Protein AF-A0A535GIE8-F1 (afdb_monomer)

Sequence (88 aa):
LEAGEDVMFVARRLVILAAEDIGLADPQALPVAIAAQQAAHFVGMPEAVLPLTEAALYLALAPKSNSALTSYGAARELIQETGNEPVP

Nearest PDB structures (foldseek):
  3pvs-assembly1_B  TM=9.661E-01  e=6.228E-06  Escherichia coli
  3pvs-assembly1_A  TM=9.566E-01  e=9.054E-06  Escherichia coli
  3bge-assembly1_B  TM=9.359E-01  e=7.509E-06  Haemophilus influenzae 86-028NP
  2r9g-assembly5_I  TM=9.334E-01  e=9.636E-06  Enterococcus faecium DO
  2r9g-assembly5_C  TM=9.385E-01  e=9.636E-06  Enterococcus faecium DO

Mean predicted aligned error: 3.34 Å

Radius of gyration: 16.78 Å; Cα contacts (8 Å, |Δi|>4): 88; chains: 1; bounding box: 31×24×52 Å

pLDDT: mean 95.81, std 4.28, range [78.0, 98.81]

Solvent-accessible surface area (backbone atoms only — not comparable to full-atom values): 4833 Å² total; per-residue (Å²): 100,94,86,73,54,58,67,68,58,56,32,52,51,46,35,48,46,18,44,41,47,16,20,85,60,36,70,63,40,39,60,46,20,48,51,19,35,51,48,27,67,73,67,30,84,78,68,23,55,55,43,46,49,53,36,50,52,51,58,70,71,47,54,70,27,44,59,58,53,53,53,51,50,53,55,52,52,48,41,72,75,71,49,88,73,81,86,131

Foldseek 3Di:
DVVPDDLLVLLVVQLCLQCAWQNPQDPVLNVLSVVLSVCCVVVDPDVSCVSSVVSVVCSVPGDTDRCNVVVVVVVVVVCVVPPDDDDD

Secondary structure (DSSP, 8-state):
-TT---HHHHHHHHHHHIIIIIGGG-TTHHHHHHHHHHHHHHH-TTTTHHHHHHHHHHHHHS----HHHHHHHHHHHHHHHH--PPP-

Structure (mmCIF, N/CA/C/O backbone):
data_AF-A0A535GIE8-F1
#
_entry.id   AF-A0A535GIE8-F1
#
loop_
_atom_site.group_PDB
_atom_site.id
_atom_site.type_symbol
_atom_site.label_atom_id
_atom_site.label_alt_id
_atom_site.label_comp_id
_atom_site.label_asym_id
_atom_site.label_entity_id
_atom_site.label_seq_id
_atom_site.pdbx_PDB_ins_code
_atom_site.Cartn_x
_atom_site.Cartn_y
_atom_site.Cartn_z
_atom_site.occupancy
_atom_site.B_iso_or_equiv
_atom_site.auth_seq_id
_atom_site.auth_comp_id
_atom_site.auth_asym_id
_atom_site.auth_atom_id
_atom_site.pdbx_PDB_model_num
ATOM 1 N N . LEU A 1 1 ? 4.196 9.721 -13.961 1.00 78.00 1 LEU A N 1
ATOM 2 C CA . LEU A 1 1 ? 5.651 9.504 -14.155 1.00 78.00 1 LEU A CA 1
ATOM 3 C C . LEU A 1 1 ? 6.198 10.376 -15.283 1.00 78.00 1 LEU A C 1
ATOM 5 O O . LEU A 1 1 ? 7.120 11.134 -15.037 1.00 78.00 1 LEU A O 1
ATOM 9 N N . GLU A 1 2 ? 5.596 10.358 -16.476 1.00 82.62 2 GLU A N 1
ATOM 10 C CA . GLU A 1 2 ? 6.039 11.180 -17.625 1.00 82.62 2 GLU A CA 1
ATOM 11 C C . GLU A 1 2 ? 5.986 12.700 -17.383 1.00 82.62 2 GLU A C 1
ATOM 13 O O . GLU A 1 2 ? 6.762 13.445 -17.965 1.00 82.62 2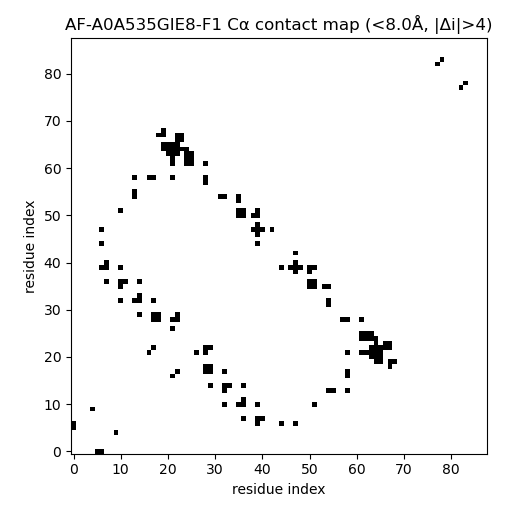 GLU A O 1
ATOM 18 N N . ALA A 1 3 ? 5.131 13.159 -16.464 1.00 83.50 3 ALA A N 1
ATOM 19 C CA . ALA A 1 3 ? 5.059 14.558 -16.038 1.00 83.50 3 ALA A CA 1
ATOM 20 C C . ALA A 1 3 ? 6.228 15.013 -15.127 1.00 83.50 3 ALA A C 1
ATOM 22 O O . ALA A 1 3 ? 6.208 16.138 -14.638 1.00 83.50 3 ALA A O 1
ATOM 23 N N . GLY A 1 4 ? 7.230 14.158 -14.874 1.00 80.88 4 GLY A N 1
ATOM 24 C CA . GLY A 1 4 ? 8.394 14.478 -14.032 1.00 80.88 4 GLY A CA 1
ATOM 25 C C . GLY A 1 4 ? 8.171 14.289 -12.529 1.00 80.88 4 GLY A C 1
ATOM 26 O O . GLY A 1 4 ? 8.952 14.777 -11.717 1.00 80.88 4 GLY A O 1
ATOM 27 N N . GLU A 1 5 ? 7.100 13.598 -12.147 1.00 85.88 5 GLU A N 1
ATOM 28 C CA . GLU A 1 5 ? 6.777 13.346 -10.746 1.00 85.88 5 GLU A CA 1
ATOM 29 C C . GLU A 1 5 ? 7.738 12.334 -10.112 1.00 85.88 5 GLU A C 1
ATOM 31 O O . GLU A 1 5 ? 8.133 11.356 -10.750 1.00 85.88 5 GLU A O 1
ATOM 36 N N . ASP A 1 6 ? 8.092 12.562 -8.845 1.00 92.19 6 ASP A N 1
ATOM 37 C CA . ASP A 1 6 ? 8.985 11.682 -8.092 1.00 92.19 6 ASP A CA 1
ATOM 38 C C . ASP A 1 6 ? 8.406 10.257 -8.021 1.00 92.19 6 ASP A C 1
ATOM 40 O O . ASP A 1 6 ? 7.302 10.018 -7.529 1.00 92.19 6 ASP A O 1
ATOM 44 N N . VAL A 1 7 ? 9.182 9.280 -8.483 1.00 93.44 7 VAL A N 1
ATOM 45 C CA . VAL A 1 7 ? 8.840 7.849 -8.457 1.00 93.44 7 VAL A CA 1
ATOM 46 C C . VAL A 1 7 ? 8.492 7.403 -7.040 1.00 93.44 7 VAL A C 1
ATOM 48 O O . VAL A 1 7 ? 7.532 6.660 -6.822 1.00 93.44 7 VAL A O 1
ATOM 51 N N . MET A 1 8 ? 9.234 7.907 -6.055 1.00 95.31 8 MET A N 1
ATOM 52 C CA . MET A 1 8 ? 9.003 7.582 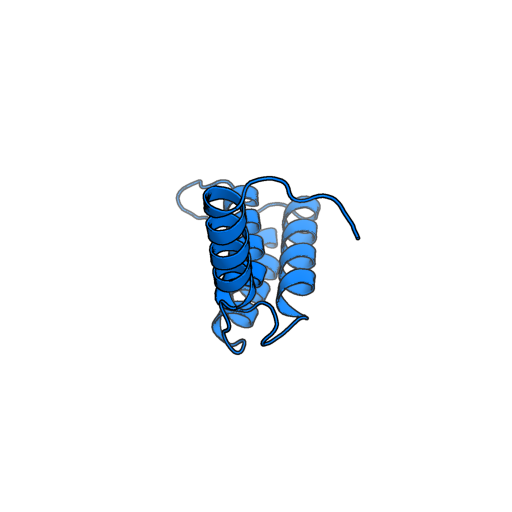-4.657 1.00 95.31 8 MET A CA 1
ATOM 53 C C . MET A 1 8 ? 7.734 8.234 -4.114 1.00 95.31 8 MET A C 1
ATOM 55 O O . MET A 1 8 ? 7.130 7.696 -3.186 1.00 95.31 8 MET A O 1
ATOM 59 N N . PHE A 1 9 ? 7.281 9.348 -4.692 1.00 95.62 9 PHE A N 1
ATOM 60 C CA . PHE A 1 9 ? 5.970 9.909 -4.377 1.00 95.62 9 PHE A CA 1
ATOM 61 C C . PHE A 1 9 ? 4.848 8.968 -4.817 1.00 95.62 9 PHE A C 1
ATOM 63 O O . PHE A 1 9 ? 3.980 8.644 -4.003 1.00 95.62 9 PHE A O 1
ATOM 70 N N . VAL A 1 10 ? 4.912 8.447 -6.045 1.00 95.81 10 VAL A N 1
ATOM 71 C CA . VAL A 1 10 ? 3.935 7.464 -6.543 1.00 95.81 10 VAL A CA 1
ATOM 72 C C . VAL A 1 10 ? 3.946 6.198 -5.682 1.00 95.81 10 VAL A C 1
ATOM 74 O O . VAL A 1 10 ? 2.890 5.750 -5.237 1.00 95.81 10 VAL A O 1
ATOM 77 N N . ALA A 1 11 ? 5.129 5.668 -5.362 1.00 97.56 11 ALA A N 1
ATOM 78 C CA . ALA A 1 11 ? 5.260 4.484 -4.517 1.00 97.56 11 ALA A CA 1
ATOM 79 C C . ALA A 1 11 ? 4.635 4.681 -3.121 1.00 97.56 11 ALA A C 1
ATOM 81 O O . ALA A 1 11 ? 3.894 3.821 -2.646 1.00 97.56 11 ALA A O 1
ATOM 82 N N . ARG A 1 12 ? 4.853 5.843 -2.483 1.00 97.94 12 ARG A N 1
ATOM 83 C CA . ARG A 1 12 ? 4.215 6.184 -1.196 1.00 97.94 12 ARG A CA 1
ATOM 84 C C . ARG A 1 12 ? 2.688 6.199 -1.296 1.00 97.94 12 ARG A C 1
ATOM 86 O O . ARG A 1 12 ? 2.019 5.734 -0.377 1.00 97.94 12 ARG A O 1
ATOM 93 N N . ARG A 1 13 ? 2.127 6.703 -2.401 1.00 98.19 13 ARG A N 1
ATOM 94 C CA . ARG A 1 13 ? 0.670 6.716 -2.617 1.00 98.19 13 ARG A CA 1
ATOM 95 C C . ARG A 1 13 ? 0.096 5.308 -2.768 1.00 98.19 13 ARG A C 1
ATOM 97 O O . ARG A 1 13 ? -0.972 5.060 -2.222 1.00 98.19 13 ARG A O 1
ATOM 104 N N . LEU A 1 14 ? 0.809 4.390 -3.422 1.00 98.38 14 LEU A N 1
ATOM 105 C CA . LEU A 1 14 ? 0.394 2.983 -3.507 1.00 98.38 14 LEU A CA 1
ATOM 106 C C . LEU A 1 14 ? 0.399 2.292 -2.135 1.00 98.38 14 LEU A C 1
ATOM 108 O O . LEU A 1 14 ? -0.525 1.547 -1.825 1.00 98.38 14 LEU A O 1
ATOM 112 N N . VAL A 1 15 ? 1.395 2.571 -1.289 1.00 98.62 15 VAL A N 1
ATOM 113 C CA . VAL A 1 15 ? 1.453 2.031 0.084 1.00 98.62 15 VAL A CA 1
ATOM 114 C C . VAL A 1 15 ? 0.283 2.534 0.934 1.00 98.62 15 VAL A C 1
ATOM 116 O O . VAL A 1 15 ? -0.335 1.746 1.647 1.00 98.62 15 VAL A O 1
ATOM 119 N N . ILE A 1 16 ? -0.056 3.824 0.832 1.00 98.31 16 ILE A N 1
ATOM 120 C CA . ILE A 1 16 ? -1.223 4.393 1.523 1.00 98.31 16 ILE A CA 1
ATOM 121 C C . ILE A 1 16 ? -2.510 3.737 1.015 1.00 98.31 16 ILE A C 1
ATOM 123 O O . ILE A 1 16 ? -3.272 3.225 1.826 1.00 98.31 16 ILE A O 1
ATOM 127 N N . LEU A 1 17 ? -2.701 3.666 -0.308 1.00 98.44 17 LEU A N 1
ATOM 128 C CA . LEU A 1 17 ? -3.853 3.015 -0.943 1.00 98.44 17 LEU A CA 1
ATOM 129 C C . LEU A 1 17 ? -4.048 1.573 -0.444 1.00 98.44 17 LEU A C 1
ATOM 131 O O . LEU A 1 17 ? -5.166 1.164 -0.138 1.00 98.44 17 LEU A O 1
ATOM 135 N N . ALA A 1 18 ? -2.959 0.809 -0.325 1.00 98.62 18 ALA A N 1
ATOM 136 C CA . ALA A 1 18 ? -2.998 -0.565 0.164 1.00 98.62 18 ALA A CA 1
ATOM 137 C C . ALA A 1 18 ? -3.526 -0.683 1.603 1.00 98.62 18 ALA A C 1
ATOM 139 O O . ALA A 1 18 ? -4.293 -1.595 1.907 1.00 98.62 18 ALA A O 1
ATOM 140 N N . ALA A 1 19 ? -3.136 0.230 2.492 1.00 98.06 19 ALA A N 1
ATOM 141 C CA . ALA A 1 19 ? -3.583 0.216 3.883 1.00 98.06 19 ALA A CA 1
ATOM 142 C C . ALA A 1 19 ? -4.975 0.846 4.075 1.00 98.06 19 ALA A C 1
ATOM 144 O O . ALA A 1 19 ? -5.746 0.376 4.911 1.00 98.06 19 ALA A O 1
ATOM 145 N N . GLU A 1 20 ? -5.271 1.908 3.325 1.00 98.19 20 GLU A N 1
ATOM 146 C CA . GLU A 1 20 ? -6.468 2.738 3.475 1.00 98.19 20 GLU A CA 1
ATOM 147 C C . GLU A 1 20 ? -7.699 2.120 2.816 1.00 98.19 20 GLU A C 1
ATOM 149 O O . GLU A 1 20 ? -8.734 2.041 3.465 1.00 98.19 20 GLU A O 1
ATOM 154 N N . ASP A 1 21 ? -7.591 1.669 1.563 1.00 98.12 21 ASP A N 1
ATOM 155 C CA . ASP A 1 21 ? -8.756 1.259 0.767 1.00 98.12 21 ASP A CA 1
ATOM 156 C C . ASP A 1 21 ? -8.890 -0.260 0.613 1.00 98.12 21 ASP A C 1
ATOM 158 O O . ASP A 1 21 ? -9.940 -0.745 0.191 1.00 98.12 21 ASP A O 1
ATOM 162 N N . ILE A 1 22 ? -7.848 -1.031 0.932 1.00 98.56 22 ILE A N 1
ATOM 163 C CA . ILE A 1 22 ? -7.862 -2.502 0.864 1.00 98.56 22 ILE A CA 1
ATOM 164 C C . ILE A 1 22 ? -7.776 -3.100 2.265 1.00 98.56 22 ILE A C 1
ATOM 166 O O . ILE A 1 22 ? -8.651 -3.872 2.664 1.00 98.56 22 ILE A O 1
ATOM 170 N N . GLY A 1 23 ? -6.748 -2.723 3.029 1.00 97.19 23 GLY A N 1
ATOM 171 C CA . GLY A 1 23 ? -6.621 -3.054 4.443 1.00 97.19 23 GLY A CA 1
ATOM 172 C C . GLY A 1 23 ? -6.825 -4.545 4.729 1.00 97.19 23 GLY A C 1
ATOM 173 O O . GLY A 1 23 ? -6.137 -5.408 4.190 1.00 97.19 23 GLY A O 1
ATOM 174 N N . LEU A 1 24 ? -7.790 -4.854 5.597 1.00 97.44 24 LEU A N 1
ATOM 175 C CA . LEU A 1 24 ? -8.070 -6.229 6.023 1.00 97.44 24 LEU A CA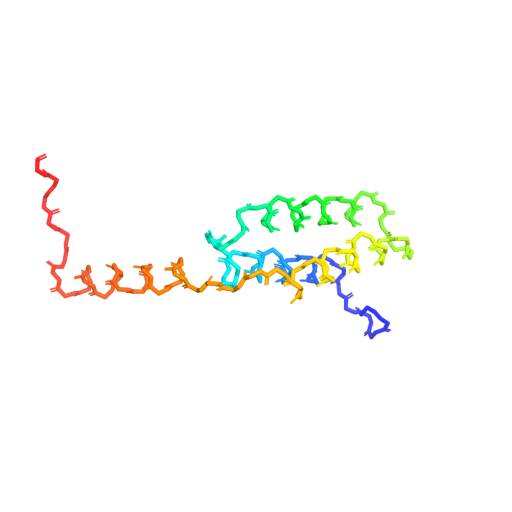 1
ATOM 176 C C . LEU A 1 24 ? -8.853 -7.061 4.998 1.00 97.44 24 LEU A C 1
ATOM 178 O O . LEU A 1 24 ? -8.976 -8.268 5.197 1.00 97.44 24 LEU A O 1
ATOM 182 N N . ALA A 1 25 ? -9.381 -6.457 3.927 1.00 98.25 25 ALA A N 1
ATOM 183 C CA . ALA A 1 25 ? -10.044 -7.225 2.871 1.00 98.25 25 ALA A CA 1
ATOM 184 C C . ALA A 1 25 ? -9.047 -8.089 2.089 1.00 98.25 25 ALA A C 1
ATOM 186 O O . ALA A 1 25 ? -9.396 -9.188 1.661 1.00 98.25 25 ALA A O 1
ATOM 187 N N . ASP A 1 26 ? -7.810 -7.613 1.943 1.00 98.56 26 ASP A N 1
ATOM 188 C CA . ASP A 1 26 ? -6.690 -8.394 1.433 1.00 98.56 26 ASP A CA 1
ATOM 189 C C . ASP A 1 26 ? -5.368 -7.938 2.081 1.00 98.56 26 ASP A C 1
ATOM 191 O O . ASP A 1 26 ? -4.715 -7.002 1.604 1.00 98.56 26 ASP A O 1
ATOM 195 N N . PRO A 1 27 ? -4.927 -8.623 3.152 1.00 97.56 27 PRO A N 1
ATOM 196 C CA . PRO A 1 27 ? -3.702 -8.270 3.864 1.00 97.56 27 PRO A CA 1
ATOM 197 C C . PRO A 1 27 ? -2.413 -8.366 3.033 1.00 97.56 27 PRO A C 1
ATOM 199 O O . PRO A 1 27 ? -1.383 -7.861 3.483 1.00 97.56 27 PRO A O 1
ATOM 202 N N . GLN A 1 28 ? -2.426 -8.998 1.850 1.00 98.38 28 GLN A N 1
ATOM 203 C CA . GLN A 1 28 ? -1.251 -9.049 0.969 1.00 98.38 28 GLN A CA 1
ATOM 204 C C . GLN A 1 28 ? -1.004 -7.732 0.220 1.00 98.38 28 GLN A C 1
ATOM 206 O O . GLN A 1 28 ? 0.124 -7.482 -0.207 1.00 98.38 28 GLN A O 1
ATOM 211 N N . ALA A 1 29 ? -2.001 -6.848 0.123 1.00 98.69 29 ALA A N 1
ATOM 212 C CA . ALA A 1 29 ? -1.878 -5.572 -0.578 1.00 98.69 29 ALA A CA 1
ATOM 213 C C . ALA A 1 29 ? -0.730 -4.696 -0.052 1.00 98.69 29 ALA A C 1
ATOM 215 O O . ALA A 1 29 ? 0.032 -4.127 -0.837 1.00 98.69 29 ALA A O 1
ATOM 216 N N . LEU A 1 30 ? -0.575 -4.601 1.274 1.00 98.56 30 LEU A N 1
ATOM 217 C CA . LEU A 1 30 ? 0.469 -3.773 1.879 1.00 98.56 30 LEU A CA 1
ATOM 218 C C . LEU A 1 30 ? 1.882 -4.337 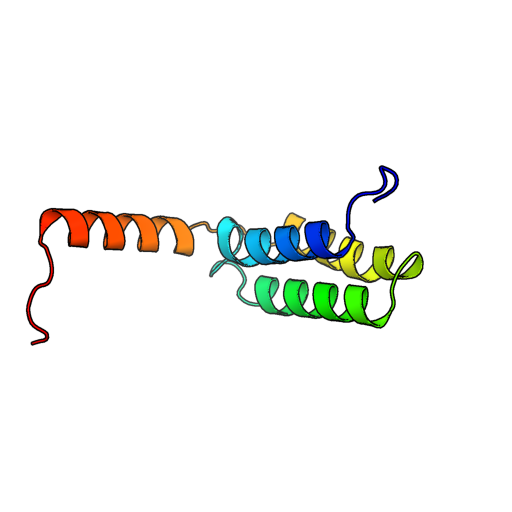1.619 1.00 98.56 30 LEU A C 1
ATOM 220 O O . LEU A 1 30 ? 2.719 -3.582 1.119 1.00 98.56 30 LEU A O 1
ATOM 224 N N . PRO A 1 31 ? 2.174 -5.632 1.868 1.00 98.69 31 PRO A N 1
ATOM 225 C CA . PRO A 1 31 ? 3.429 -6.254 1.445 1.00 98.69 31 PRO A CA 1
ATOM 226 C C . PRO A 1 31 ? 3.749 -6.074 -0.045 1.00 98.69 31 PRO A C 1
ATOM 228 O O . PRO A 1 31 ? 4.887 -5.738 -0.371 1.00 98.69 31 PRO A O 1
ATOM 231 N N . VAL A 1 32 ? 2.766 -6.232 -0.941 1.00 98.75 32 VAL A N 1
ATOM 232 C CA . VAL A 1 32 ? 2.949 -6.027 -2.391 1.00 98.75 32 VAL A CA 1
ATOM 233 C C . VAL A 1 32 ? 3.353 -4.583 -2.700 1.00 98.75 32 VAL A C 1
ATOM 235 O O . VAL A 1 32 ? 4.322 -4.353 -3.425 1.00 98.75 32 VAL A O 1
ATOM 238 N N . ALA A 1 33 ? 2.672 -3.597 -2.110 1.00 98.75 33 ALA A N 1
ATOM 239 C CA . ALA A 1 33 ? 3.004 -2.187 -2.309 1.00 98.75 33 ALA A CA 1
ATOM 240 C C . ALA A 1 33 ? 4.402 -1.827 -1.766 1.00 98.75 33 ALA A C 1
ATOM 242 O O . ALA A 1 33 ? 5.136 -1.071 -2.406 1.00 98.75 33 ALA A O 1
ATOM 243 N N . ILE A 1 34 ? 4.800 -2.395 -0.620 1.00 98.69 34 ILE A N 1
ATOM 244 C CA . ILE A 1 34 ? 6.150 -2.226 -0.058 1.00 98.69 34 ILE A CA 1
ATOM 245 C C . ILE A 1 34 ? 7.207 -2.854 -0.970 1.00 98.69 34 ILE A C 1
ATOM 247 O O . ILE A 1 34 ? 8.219 -2.211 -1.257 1.00 98.69 34 ILE A O 1
ATOM 251 N N . ALA A 1 35 ? 6.971 -4.067 -1.472 1.00 98.75 35 ALA A N 1
ATOM 252 C CA . ALA A 1 35 ? 7.882 -4.728 -2.401 1.00 98.75 35 ALA A CA 1
ATOM 253 C C . ALA A 1 35 ? 8.058 -3.908 -3.689 1.00 98.75 35 ALA A C 1
ATOM 255 O O . ALA A 1 35 ? 9.186 -3.685 -4.128 1.00 98.75 35 ALA A O 1
ATOM 256 N N . ALA A 1 36 ? 6.967 -3.376 -4.248 1.00 98.56 36 ALA A N 1
ATOM 257 C CA . ALA A 1 36 ? 7.022 -2.513 -5.425 1.00 98.56 36 ALA A CA 1
ATOM 258 C C . ALA A 1 36 ? 7.773 -1.201 -5.164 1.00 98.56 36 ALA A C 1
ATOM 260 O O . ALA A 1 36 ? 8.567 -0.773 -6.000 1.00 98.56 36 ALA A O 1
ATOM 261 N N . GLN A 1 37 ? 7.583 -0.584 -3.994 1.00 98.38 37 GLN A N 1
ATOM 262 C CA . GLN A 1 37 ? 8.353 0.592 -3.589 1.00 98.38 37 GLN A CA 1
ATOM 263 C C . GLN A 1 37 ? 9.852 0.283 -3.503 1.00 98.38 37 GLN A C 1
ATOM 265 O O . GLN A 1 37 ? 10.665 1.057 -4.014 1.00 98.38 37 GLN A O 1
ATOM 270 N N . GLN A 1 38 ? 10.226 -0.821 -2.852 1.00 98.56 38 GLN A N 1
ATOM 271 C CA . GLN A 1 38 ? 11.623 -1.232 -2.704 1.00 98.56 38 GLN A CA 1
ATOM 272 C C . GLN A 1 38 ? 12.256 -1.549 -4.059 1.00 98.56 38 GLN A C 1
ATOM 274 O O . GLN A 1 38 ? 13.359 -1.080 -4.337 1.00 98.56 38 GLN A O 1
ATOM 279 N N . ALA A 1 39 ? 11.540 -2.269 -4.925 1.00 98.38 39 ALA A N 1
ATOM 280 C CA . ALA A 1 39 ? 11.970 -2.549 -6.289 1.00 98.38 39 ALA A CA 1
ATOM 281 C C . ALA A 1 39 ? 12.151 -1.256 -7.094 1.00 98.38 39 ALA A C 1
ATOM 283 O O . ALA A 1 39 ? 13.186 -1.075 -7.727 1.00 98.38 39 ALA A O 1
ATOM 284 N N . ALA A 1 40 ? 11.202 -0.319 -7.019 1.00 97.19 40 ALA A N 1
ATOM 285 C CA . ALA A 1 40 ? 11.304 0.967 -7.702 1.00 97.19 40 ALA A CA 1
ATOM 286 C C . ALA A 1 40 ? 12.510 1.790 -7.222 1.00 97.19 40 ALA A C 1
ATOM 288 O O . ALA A 1 40 ? 13.205 2.395 -8.037 1.00 97.19 40 ALA A O 1
ATOM 289 N N . HIS A 1 41 ? 12.786 1.782 -5.914 1.00 97.00 41 HIS A N 1
ATOM 290 C CA . HIS A 1 41 ? 13.953 2.454 -5.342 1.00 97.00 41 HIS A CA 1
ATOM 291 C C . HIS A 1 41 ? 15.273 1.802 -5.771 1.00 97.00 41 HIS A C 1
ATOM 293 O O . HIS A 1 41 ? 16.226 2.505 -6.092 1.00 97.00 41 HIS A O 1
ATOM 299 N N . PHE A 1 42 ? 15.325 0.470 -5.773 1.00 97.88 42 PHE A N 1
ATOM 300 C CA . PHE A 1 42 ? 16.521 -0.292 -6.119 1.00 97.88 42 PHE A CA 1
ATOM 301 C C . PHE A 1 42 ? 16.851 -0.220 -7.614 1.00 97.88 42 PHE A C 1
ATOM 303 O O . PHE A 1 42 ? 18.010 -0.043 -7.978 1.00 97.88 42 PHE A O 1
ATOM 310 N N . VAL A 1 43 ? 15.839 -0.362 -8.472 1.00 96.50 43 VAL A N 1
ATOM 311 C CA . VAL A 1 43 ? 16.009 -0.438 -9.929 1.00 96.50 43 VAL A CA 1
ATOM 312 C C . VAL A 1 43 ? 16.147 0.953 -10.553 1.00 96.50 43 VAL A C 1
ATOM 314 O O . VAL A 1 43 ? 16.975 1.146 -11.439 1.00 96.50 43 VAL A O 1
ATOM 317 N N . GLY A 1 44 ? 15.375 1.935 -10.081 1.00 94.06 44 GLY A N 1
ATOM 318 C CA . GLY A 1 44 ? 15.326 3.265 -10.685 1.00 94.06 44 GLY A CA 1
ATOM 319 C C . GLY A 1 44 ? 14.570 3.307 -12.020 1.00 94.06 44 GLY A C 1
ATOM 320 O O . GLY A 1 44 ? 14.085 2.300 -12.531 1.00 94.06 44 GLY A O 1
ATOM 321 N N . MET A 1 45 ? 14.403 4.512 -12.566 1.00 93.75 45 MET A N 1
ATOM 322 C CA . MET A 1 45 ? 13.734 4.712 -13.857 1.00 93.75 45 MET A CA 1
ATOM 323 C C . MET A 1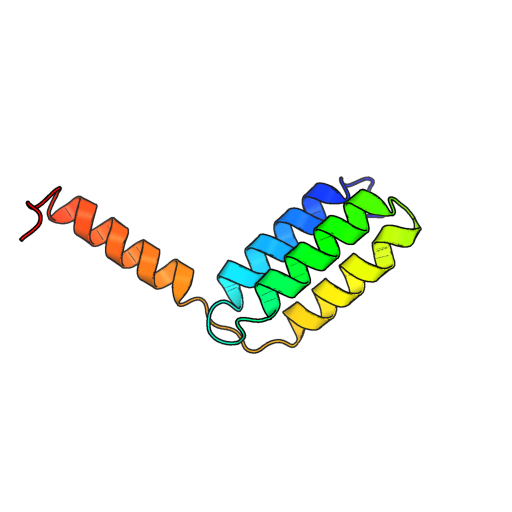 45 ? 14.704 4.518 -15.029 1.00 93.75 45 MET A C 1
ATOM 325 O O . MET A 1 45 ? 15.864 4.918 -14.901 1.00 93.75 45 MET A O 1
ATOM 329 N N . PRO A 1 46 ? 14.215 4.027 -16.188 1.00 94.56 46 PRO A N 1
ATOM 330 C CA . PRO A 1 46 ? 12.800 3.803 -16.535 1.00 94.56 46 PRO A CA 1
ATOM 331 C C . PRO A 1 46 ? 12.173 2.485 -16.047 1.00 94.56 46 PRO A C 1
ATOM 333 O O . PRO A 1 46 ? 10.946 2.387 -16.003 1.00 94.56 46 PRO A O 1
ATOM 336 N N . GLU A 1 47 ? 12.959 1.484 -15.661 1.00 96.88 47 GLU A N 1
ATOM 337 C CA . GLU A 1 47 ? 12.476 0.119 -15.404 1.00 96.88 47 GLU A CA 1
ATOM 338 C C . GLU A 1 47 ? 11.567 0.005 -14.166 1.00 96.88 47 GLU A C 1
ATOM 340 O O . GLU A 1 47 ? 10.699 -0.870 -14.121 1.00 96.88 47 GLU A O 1
ATOM 345 N N . ALA A 1 48 ? 11.675 0.928 -13.203 1.00 95.69 48 ALA A N 1
ATOM 346 C CA . ALA A 1 48 ? 10.785 1.031 -12.043 1.00 95.69 48 ALA A CA 1
ATOM 347 C C . ALA A 1 48 ? 9.294 1.189 -12.405 1.00 95.69 48 ALA A C 1
ATOM 349 O O . ALA A 1 48 ? 8.434 0.944 -11.555 1.00 95.69 48 ALA A O 1
ATOM 350 N N . VAL A 1 49 ? 8.960 1.544 -13.653 1.00 96.00 49 VAL A N 1
ATOM 351 C CA . VAL A 1 49 ? 7.568 1.562 -14.128 1.00 96.00 49 VAL A CA 1
ATOM 352 C C . VAL A 1 49 ? 6.897 0.195 -13.990 1.00 96.00 49 VAL A C 1
ATOM 354 O O . VAL A 1 49 ? 5.709 0.136 -13.681 1.00 96.00 49 VAL A O 1
ATOM 357 N N . LEU A 1 50 ? 7.641 -0.900 -14.167 1.00 97.25 50 LEU A N 1
ATOM 358 C CA . LEU A 1 50 ? 7.100 -2.259 -14.157 1.00 97.25 50 LEU A CA 1
ATOM 359 C C . LEU A 1 50 ? 6.572 -2.674 -12.772 1.00 97.25 50 LEU A C 1
ATOM 361 O O . LEU A 1 50 ? 5.370 -2.931 -12.678 1.00 97.25 50 LEU A O 1
ATOM 365 N N . PRO A 1 51 ? 7.379 -2.673 -11.688 1.00 97.88 51 PRO A N 1
ATOM 366 C CA . PRO A 1 51 ? 6.888 -3.052 -10.362 1.00 97.88 51 PRO A CA 1
ATOM 367 C C . PRO A 1 51 ? 5.799 -2.105 -9.838 1.00 97.88 51 PRO A C 1
ATOM 369 O O . PRO A 1 51 ? 4.862 -2.546 -9.174 1.00 97.88 51 PRO A O 1
ATOM 372 N N . LEU A 1 52 ? 5.870 -0.806 -10.156 1.00 97.75 52 LEU A N 1
ATOM 373 C CA . LEU A 1 52 ? 4.822 0.146 -9.771 1.00 97.75 52 LEU A CA 1
ATOM 374 C C . LEU A 1 52 ? 3.504 -0.120 -10.503 1.00 97.75 52 LEU A C 1
ATOM 376 O O . LEU A 1 52 ? 2.438 -0.016 -9.899 1.00 97.75 52 LEU A O 1
ATOM 380 N N . THR A 1 53 ? 3.570 -0.476 -11.786 1.00 98.06 53 THR A N 1
ATOM 381 C CA . THR A 1 53 ? 2.384 -0.824 -12.578 1.00 98.06 53 THR A CA 1
ATOM 382 C C . THR A 1 53 ? 1.764 -2.128 -12.089 1.00 98.06 53 THR A C 1
ATOM 384 O O . THR A 1 53 ? 0.548 -2.193 -11.920 1.00 98.06 53 THR A O 1
ATOM 387 N N . GLU A 1 54 ? 2.583 -3.142 -11.805 1.00 98.62 54 GLU A N 1
ATOM 388 C CA . GLU A 1 54 ? 2.124 -4.414 -11.242 1.00 98.62 54 GLU A CA 1
ATOM 389 C C . GLU A 1 54 ? 1.371 -4.202 -9.922 1.00 98.62 54 GLU A C 1
ATOM 391 O O . GLU A 1 54 ? 0.228 -4.645 -9.784 1.00 98.62 54 GLU A O 1
ATOM 396 N N . ALA A 1 55 ? 1.954 -3.441 -8.989 1.00 98.62 55 ALA A N 1
ATOM 397 C CA . ALA A 1 55 ? 1.285 -3.108 -7.736 1.00 98.62 55 ALA A CA 1
ATOM 398 C C . ALA A 1 55 ? 0.002 -2.298 -7.960 1.00 98.62 55 ALA A C 1
ATOM 400 O O . ALA A 1 55 ? -1.020 -2.604 -7.354 1.00 98.62 55 ALA A O 1
ATOM 401 N N . ALA A 1 56 ? 0.006 -1.299 -8.846 1.00 98.56 56 ALA A N 1
ATOM 402 C CA . ALA A 1 56 ? -1.196 -0.515 -9.130 1.00 98.56 56 ALA A CA 1
ATOM 403 C C . ALA A 1 56 ? -2.356 -1.392 -9.638 1.00 98.56 56 ALA A C 1
ATOM 405 O O . ALA A 1 56 ? -3.490 -1.227 -9.186 1.00 98.56 56 ALA A O 1
ATOM 406 N N . LEU A 1 57 ? -2.078 -2.349 -10.529 1.00 98.75 57 LEU A N 1
ATOM 407 C CA . LEU A 1 57 ? -3.078 -3.292 -11.039 1.00 98.75 57 LEU A CA 1
ATOM 408 C C . LEU A 1 57 ? -3.587 -4.234 -9.946 1.00 98.75 57 LEU A C 1
ATOM 410 O O . LEU A 1 57 ? -4.799 -4.416 -9.819 1.00 98.75 57 LEU A O 1
ATOM 414 N N . TYR A 1 58 ? -2.680 -4.789 -9.137 1.00 98.81 58 TYR A N 1
ATOM 415 C CA . TYR A 1 58 ? -3.044 -5.621 -7.992 1.00 98.81 58 TYR A CA 1
ATOM 416 C C . TYR A 1 58 ? -4.008 -4.877 -7.061 1.00 98.81 58 TYR A C 1
ATOM 418 O O . TYR A 1 58 ? -5.109 -5.351 -6.777 1.00 98.81 58 TYR A O 1
ATOM 426 N N . LEU A 1 59 ? -3.629 -3.666 -6.642 1.00 98.69 59 LEU A N 1
ATOM 427 C CA . LEU A 1 59 ? -4.420 -2.853 -5.721 1.00 98.69 59 LEU A CA 1
ATOM 428 C C . LEU A 1 59 ? -5.762 -2.440 -6.342 1.00 98.69 59 LEU A C 1
ATOM 430 O O . LEU A 1 59 ? -6.784 -2.436 -5.654 1.00 98.69 59 LEU A O 1
ATOM 434 N N . ALA A 1 60 ? -5.805 -2.148 -7.644 1.00 98.62 60 ALA A N 1
ATOM 435 C CA . ALA A 1 60 ? -7.050 -1.827 -8.338 1.00 98.62 60 ALA A CA 1
ATOM 436 C C . ALA A 1 60 ? -8.060 -2.987 -8.280 1.00 98.62 60 ALA A C 1
ATOM 438 O O . ALA A 1 60 ? -9.242 -2.748 -8.021 1.00 98.62 60 ALA A O 1
ATOM 439 N N . LEU A 1 61 ? -7.594 -4.230 -8.436 1.00 98.56 61 LEU A N 1
ATOM 440 C CA . LEU A 1 61 ? -8.433 -5.434 -8.483 1.00 98.56 61 LEU A CA 1
ATOM 441 C C . LEU A 1 61 ? -8.720 -6.062 -7.111 1.00 98.56 61 LEU A C 1
ATOM 443 O O . LEU A 1 61 ? -9.677 -6.826 -6.989 1.00 98.56 61 LEU A O 1
ATOM 447 N N . ALA A 1 62 ? -7.928 -5.744 -6.085 1.00 98.62 62 ALA A N 1
ATOM 448 C CA . ALA A 1 62 ? -8.102 -6.289 -4.740 1.00 98.62 62 ALA A CA 1
ATOM 44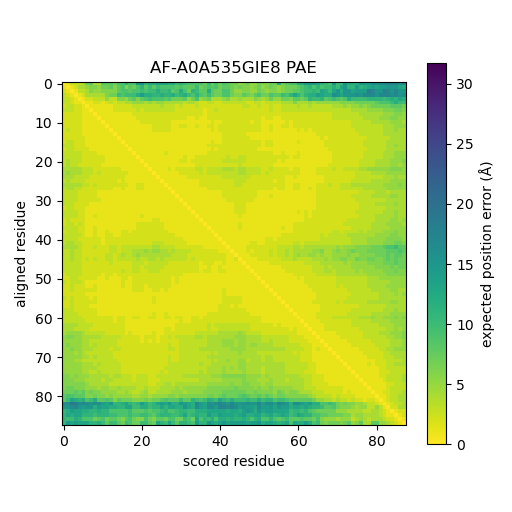9 C C . ALA A 1 62 ? -9.482 -5.941 -4.132 1.00 98.62 62 ALA A C 1
ATOM 451 O O . ALA A 1 62 ? -10.035 -4.871 -4.420 1.00 98.62 62 ALA A O 1
ATOM 452 N N . PRO A 1 63 ? -10.058 -6.795 -3.268 1.00 98.44 63 PRO A N 1
ATOM 453 C CA . PRO A 1 63 ? -11.259 -6.442 -2.515 1.00 98.44 63 PRO A CA 1
ATOM 454 C C . PRO A 1 63 ? -10.983 -5.223 -1.620 1.00 98.44 63 PRO A C 1
ATOM 456 O O . PRO A 1 63 ? -9.873 -5.043 -1.126 1.00 98.44 63 PRO A O 1
ATOM 459 N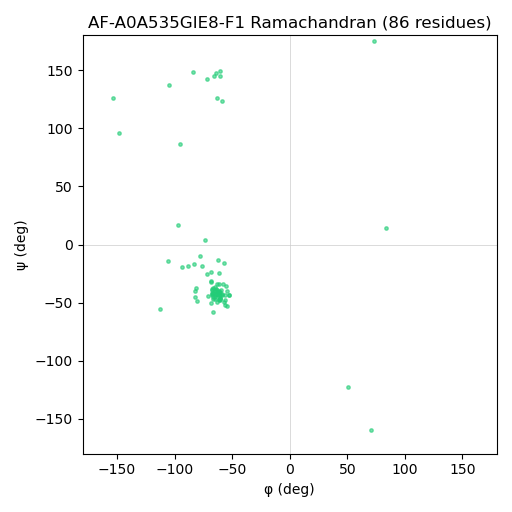 N . LYS A 1 64 ? -11.985 -4.357 -1.442 1.00 98.31 64 LYS A N 1
ATOM 460 C CA . LYS A 1 64 ? -11.821 -3.064 -0.766 1.00 98.31 64 LYS A CA 1
ATOM 461 C C . LYS A 1 64 ? -12.406 -3.091 0.643 1.00 98.31 64 LYS A C 1
ATOM 463 O O . LYS A 1 64 ? -13.504 -3.606 0.849 1.00 98.31 64 LYS A O 1
ATOM 468 N N . SER A 1 65 ? -11.687 -2.511 1.596 1.00 98.06 65 SER A N 1
ATOM 469 C CA . SER A 1 65 ? -12.162 -2.232 2.950 1.00 98.06 65 SER A CA 1
ATOM 470 C C . SER A 1 65 ? -11.393 -1.056 3.527 1.00 98.06 65 SER A C 1
ATOM 472 O O . SER A 1 65 ? -10.169 -1.098 3.627 1.00 98.06 65 SER A O 1
ATOM 474 N N . ASN A 1 66 ? -12.129 -0.051 3.992 1.00 96.62 66 ASN A N 1
ATOM 475 C CA . ASN A 1 66 ? -11.584 1.103 4.699 1.00 96.62 66 ASN A CA 1
ATOM 476 C C . ASN A 1 66 ? -11.663 0.973 6.226 1.00 96.62 66 ASN A C 1
ATOM 478 O O . ASN A 1 66 ? -11.508 1.962 6.946 1.00 96.62 66 ASN A O 1
ATOM 482 N N . SER A 1 67 ? -11.879 -0.250 6.730 1.00 97.44 67 SER A N 1
ATOM 483 C CA . SER A 1 67 ? -12.096 -0.516 8.155 1.00 97.44 67 SER A CA 1
ATOM 484 C C . SER A 1 67 ? -10.968 0.020 9.040 1.00 97.44 67 SER A C 1
ATOM 486 O O . SER A 1 67 ? -11.228 0.503 10.136 1.00 97.44 67 SER A O 1
ATOM 488 N N . ALA A 1 68 ? -9.716 -0.023 8.571 1.00 94.19 68 ALA A N 1
ATOM 489 C CA . ALA A 1 68 ? -8.571 0.498 9.315 1.00 94.19 68 ALA A CA 1
ATOM 490 C C . ALA A 1 68 ? -8.689 2.011 9.574 1.00 94.19 68 ALA A C 1
ATOM 492 O O . ALA A 1 68 ? -8.533 2.456 10.713 1.00 94.19 68 ALA A O 1
ATOM 493 N N . LEU A 1 69 ? -9.019 2.792 8.538 1.00 94.69 69 LEU A N 1
ATOM 494 C CA . LEU A 1 69 ? -9.192 4.239 8.649 1.00 94.69 69 LEU A CA 1
ATOM 495 C C . LEU A 1 69 ? -10.401 4.583 9.526 1.00 94.69 69 LEU A C 1
ATOM 497 O O . LEU A 1 69 ? -10.292 5.416 10.428 1.00 94.69 69 LEU A O 1
ATOM 501 N N . THR A 1 70 ? -11.538 3.922 9.299 1.00 97.00 70 THR A N 1
ATOM 502 C CA . THR A 1 70 ? -12.771 4.212 10.043 1.00 97.00 70 THR A CA 1
ATOM 503 C C . THR A 1 70 ? -12.652 3.839 11.519 1.00 97.00 70 THR A C 1
ATOM 505 O O . THR A 1 70 ? -13.075 4.611 12.377 1.00 97.00 70 THR A O 1
ATOM 508 N N . SER A 1 71 ? -12.039 2.694 11.842 1.00 97.19 71 SER A N 1
ATOM 509 C CA . SER A 1 71 ? -11.838 2.271 13.234 1.00 97.19 71 SER A CA 1
ATOM 510 C C . SER A 1 71 ? -10.855 3.175 13.972 1.00 97.19 71 SER A C 1
ATOM 512 O O . SER A 1 71 ? -11.087 3.494 15.137 1.00 97.19 71 SER A O 1
ATOM 514 N N . TYR A 1 72 ? -9.792 3.636 13.305 1.00 96.56 72 TYR A N 1
ATOM 515 C CA . TYR A 1 72 ? -8.890 4.630 13.889 1.00 96.56 72 TYR A CA 1
ATOM 516 C C . TYR A 1 72 ? -9.602 5.966 14.145 1.00 96.56 72 TYR A C 1
ATOM 518 O O . TYR A 1 72 ? -9.420 6.557 15.209 1.00 96.56 72 TYR A O 1
ATOM 526 N N . GLY A 1 73 ? -10.437 6.422 13.204 1.00 96.81 73 GLY A N 1
ATOM 527 C CA . GLY A 1 73 ? -11.257 7.625 13.363 1.00 96.81 73 GLY A CA 1
ATOM 528 C C . GLY A 1 73 ? -12.155 7.555 14.599 1.00 96.81 73 GLY A C 1
ATOM 529 O O . GLY A 1 73 ? -12.059 8.419 15.465 1.00 96.81 73 GLY A O 1
ATOM 530 N N . ALA A 1 74 ? -12.925 6.474 14.733 1.00 97.25 74 ALA A N 1
ATOM 531 C CA . ALA A 1 74 ? -13.808 6.262 15.879 1.00 97.25 74 ALA A CA 1
ATOM 532 C C . ALA A 1 74 ? -13.043 6.191 17.215 1.00 97.25 74 ALA A C 1
ATOM 534 O O . ALA A 1 74 ? -13.450 6.798 18.202 1.00 97.25 74 ALA A O 1
ATOM 535 N N . ALA A 1 75 ? -11.903 5.489 17.254 1.00 96.00 75 ALA A N 1
ATOM 536 C CA . ALA A 1 75 ? -11.072 5.420 18.458 1.00 96.00 75 ALA A CA 1
ATOM 537 C C . ALA A 1 75 ? -10.511 6.798 18.849 1.00 96.00 75 ALA A C 1
ATOM 539 O O . ALA A 1 75 ? -10.452 7.144 20.028 1.00 96.00 75 ALA A O 1
ATOM 540 N N . ARG A 1 76 ? -10.113 7.603 17.859 1.00 96.50 76 ARG A N 1
ATOM 541 C CA . ARG A 1 76 ? -9.615 8.961 18.081 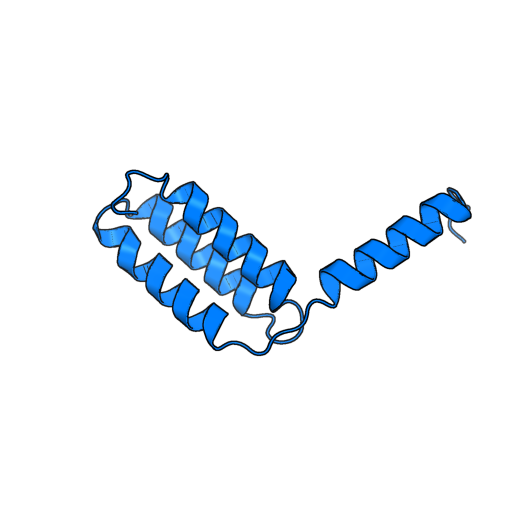1.00 96.50 76 ARG A CA 1
ATOM 542 C C . ARG A 1 76 ? -10.712 9.901 18.583 1.00 96.50 76 ARG A C 1
ATOM 544 O O . ARG A 1 76 ? -10.424 10.706 19.464 1.00 96.50 76 ARG A O 1
ATOM 551 N N . GLU A 1 77 ? -11.921 9.814 18.035 1.00 96.62 77 GLU A N 1
ATOM 552 C CA . GLU A 1 77 ? -13.084 10.581 18.504 1.00 96.62 77 GLU A CA 1
ATOM 553 C C . GLU A 1 77 ? -13.405 10.244 19.961 1.00 96.62 77 GLU A C 1
ATOM 555 O O . GLU A 1 77 ? -13.491 11.148 20.789 1.00 96.62 77 GLU A O 1
ATOM 560 N N . LEU A 1 78 ? -13.440 8.954 20.308 1.00 95.25 78 LEU A N 1
ATOM 561 C CA . LEU A 1 78 ? -13.683 8.518 21.682 1.00 95.25 78 LEU A CA 1
ATOM 562 C C . LEU A 1 78 ? -12.673 9.129 22.664 1.00 95.25 78 LEU A C 1
ATOM 564 O O . LEU A 1 78 ? -13.070 9.708 23.666 1.00 95.25 78 LEU A O 1
ATOM 568 N N . ILE A 1 79 ? -11.374 9.081 22.350 1.00 95.06 79 ILE A N 1
ATOM 569 C CA . ILE A 1 79 ? -10.324 9.667 23.205 1.00 95.06 79 ILE A CA 1
ATOM 570 C C . ILE A 1 79 ? -10.497 11.186 23.363 1.00 95.06 79 ILE A C 1
ATOM 572 O O . ILE A 1 79 ? -10.174 11.739 24.416 1.00 95.06 79 ILE A O 1
ATOM 576 N N . GLN A 1 80 ? -10.984 11.882 22.332 1.00 94.62 80 GLN A N 1
ATOM 577 C CA . GLN A 1 80 ? -11.255 13.320 22.418 1.00 94.62 80 GLN A CA 1
ATOM 578 C C . GLN A 1 80 ? -12.429 13.632 23.355 1.00 94.62 80 GLN A C 1
ATOM 580 O O . GLN A 1 80 ? -12.417 14.684 23.994 1.00 94.62 80 GLN A O 1
ATOM 585 N N . GLU A 1 81 ? -13.405 12.730 23.456 1.00 95.00 81 GLU A N 1
ATOM 586 C CA . GLU A 1 81 ? -14.567 12.867 24.338 1.00 95.00 81 GLU A CA 1
ATOM 587 C C . GLU A 1 81 ? -14.273 12.434 25.782 1.00 95.00 81 GLU A C 1
ATOM 589 O O . GLU A 1 81 ? -14.649 13.136 26.722 1.00 95.00 81 GLU A O 1
ATOM 594 N N . THR A 1 82 ? -13.599 11.296 25.974 1.00 93.44 82 THR A N 1
ATOM 595 C CA . THR A 1 82 ? -13.394 10.675 27.297 1.00 93.44 82 THR A CA 1
ATOM 596 C C . THR A 1 82 ? -12.085 11.090 27.966 1.00 93.44 82 THR A C 1
ATOM 598 O O . THR A 1 82 ? -11.935 10.965 29.182 1.00 93.44 82 THR A O 1
ATOM 601 N N . GLY A 1 83 ? -11.122 11.605 27.199 1.00 89.44 83 GLY A N 1
ATOM 602 C CA . GLY A 1 83 ? -9.771 11.861 27.683 1.00 89.44 83 GLY A CA 1
ATOM 603 C C . GLY A 1 83 ? -8.985 10.569 27.933 1.00 89.44 83 GLY A C 1
ATOM 604 O O . GLY A 1 83 ? -9.282 9.512 27.380 1.00 89.44 83 GLY A O 1
ATOM 605 N N . ASN A 1 84 ? -7.931 10.659 28.746 1.00 87.62 84 ASN A N 1
ATOM 606 C CA . ASN A 1 84 ? -7.026 9.539 29.004 1.00 87.62 84 ASN A CA 1
ATOM 607 C C . ASN A 1 84 ? -7.427 8.790 30.283 1.00 87.62 84 ASN A C 1
ATOM 609 O O . ASN A 1 84 ? -6.939 9.104 31.372 1.00 87.62 84 ASN A O 1
ATOM 613 N N . GLU A 1 85 ? -8.336 7.828 30.145 1.00 89.50 85 GLU A N 1
ATOM 614 C CA . GLU A 1 85 ? -8.711 6.926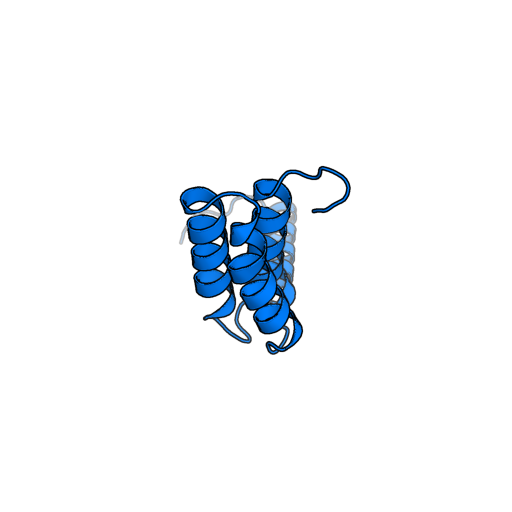 31.235 1.00 89.50 85 GLU A CA 1
ATOM 615 C C . GLU A 1 85 ? -7.522 6.039 31.666 1.00 89.50 85 GLU A C 1
ATOM 617 O O . GLU A 1 85 ? -6.661 5.704 30.846 1.00 89.50 85 GLU A O 1
ATOM 622 N N . PRO A 1 86 ? -7.423 5.662 32.955 1.00 90.31 86 PRO A N 1
ATOM 623 C CA . PRO A 1 86 ? -6.346 4.800 33.432 1.00 90.31 86 PRO A CA 1
ATOM 624 C C . PRO A 1 86 ? -6.442 3.393 32.822 1.00 90.31 86 PRO A C 1
ATOM 626 O O . PRO A 1 86 ? -7.534 2.861 32.636 1.00 90.31 86 PRO A O 1
ATOM 629 N N . VAL A 1 87 ? -5.287 2.770 32.557 1.00 89.19 87 VAL A N 1
ATOM 630 C CA . VAL A 1 87 ? -5.223 1.358 32.146 1.00 89.19 87 VAL A CA 1
ATOM 631 C C . VAL A 1 87 ? -5.757 0.489 33.298 1.00 89.19 87 VAL A C 1
ATOM 633 O O . VAL A 1 87 ? -5.253 0.654 34.413 1.00 89.19 87 VAL A O 1
ATOM 636 N N . PRO A 1 88 ? -6.754 -0.385 33.054 1.00 87.44 88 PRO A N 1
ATOM 637 C CA . PRO A 1 88 ? -7.306 -1.283 34.071 1.00 87.44 88 PRO A CA 1
ATOM 638 C C . PRO A 1 88 ? -6.288 -2.244 34.693 1.00 87.44 88 PRO A C 1
ATOM 640 O O . PRO A 1 88 ? -5.359 -2.684 33.974 1.00 87.44 88 PRO A O 1
#